Protein AF-A0AAJ1R9A1-F1 (afdb_monomer)

Radius of gyration: 19.36 Å; Cα contacts (8 Å, |Δi|>4): 138; chains: 1; bounding box: 31×23×59 Å

Foldseek 3Di:
DVPDDDQQFADKDKDKDKDWDPPDPFKIKIWIKMWIAWSRVPRADPVDHTHIDIDTKIKMKGHPDPVDIDIDMDD

pLDDT: mean 86.23, std 12.73, range [50.75, 97.94]

Mean predicted aligned error: 7.03 Å

Sequence (75 aa):
ELFQKDEKFNNASRIALGVSYDFTEQFTLRTGVAYDESPSQKHQSISIPDADRTWLSLGATYRFTPDLSVDIGYA

Organism: NCBI:txid373672

Solvent-accessible surface area (backbone atoms only — not comparable to full-atom values): 4538 Å² total; per-residue (Å²): 136,92,82,80,77,88,55,78,65,50,90,56,57,73,52,74,53,72,49,77,44,72,80,46,100,44,36,34,42,34,41,34,43,32,43,36,48,38,32,29,83,89,46,72,38,93,92,57,83,63,60,69,43,77,41,63,34,44,32,41,38,43,45,82,46,101,91,40,68,50,76,49,74,51,99

Structure (mmCIF, N/CA/C/O backbone):
data_AF-A0AAJ1R9A1-F1
#
_entry.id   AF-A0AAJ1R9A1-F1
#
loop_
_atom_site.group_PDB
_atom_site.id
_atom_site.type_symbol
_atom_site.label_atom_id
_atom_site.label_alt_id
_atom_site.label_comp_id
_atom_site.label_asym_id
_atom_site.label_entity_id
_atom_site.label_seq_id
_atom_site.pdbx_PDB_ins_code
_atom_site.Cartn_x
_atom_site.Cartn_y
_atom_site.Cartn_z
_atom_site.occupancy
_atom_site.B_iso_or_equiv
_atom_site.auth_seq_id
_atom_site.auth_comp_id
_atom_site.auth_asym_id
_atom_site.auth_atom_id
_atom_site.pdbx_PDB_model_num
ATOM 1 N N . GLU A 1 1 ? 3.109 -17.340 -41.624 1.00 50.75 1 GLU A N 1
ATOM 2 C CA . GLU A 1 1 ? 3.897 -16.600 -40.613 1.00 50.75 1 GLU A CA 1
ATOM 3 C C . GLU A 1 1 ? 3.669 -15.081 -40.695 1.00 50.75 1 GLU A C 1
ATOM 5 O O . GLU A 1 1 ? 4.614 -14.315 -40.730 1.00 50.75 1 GLU A O 1
ATOM 10 N N . LEU A 1 2 ? 2.414 -14.611 -40.7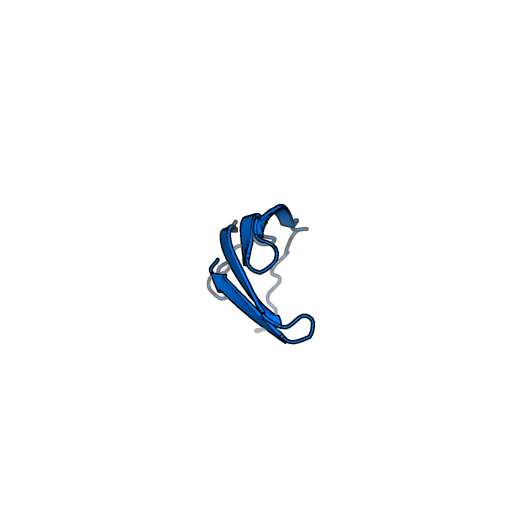40 1.00 57.62 2 LEU A N 1
ATOM 11 C CA . LEU A 1 2 ? 2.096 -13.171 -40.867 1.00 57.62 2 LEU A CA 1
ATOM 12 C C . LEU A 1 2 ? 1.620 -12.534 -39.547 1.00 57.62 2 LEU A C 1
ATOM 14 O O . LEU A 1 2 ? 1.325 -11.347 -39.509 1.00 57.62 2 LEU A O 1
ATOM 1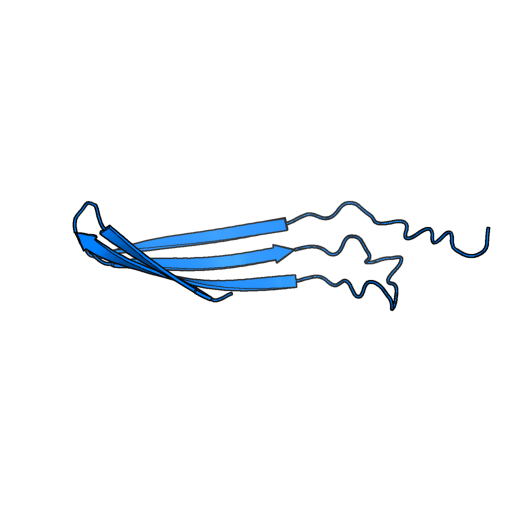8 N N . PHE A 1 3 ? 1.552 -13.321 -38.467 1.00 66.19 3 PHE A N 1
ATOM 19 C CA . PHE A 1 3 ? 0.991 -12.911 -37.172 1.00 66.19 3 PHE A CA 1
ATOM 20 C C . PHE A 1 3 ? 1.933 -13.170 -35.987 1.00 66.19 3 PHE A C 1
ATOM 22 O O . PHE A 1 3 ? 1.515 -13.062 -34.838 1.00 66.19 3 PHE A O 1
ATOM 29 N N . GLN A 1 4 ? 3.191 -13.542 -36.240 1.00 60.38 4 GLN A N 1
ATOM 30 C CA . GLN A 1 4 ? 4.162 -13.775 -35.174 1.00 60.38 4 GLN A CA 1
ATOM 31 C C . GLN A 1 4 ? 4.852 -12.458 -34.824 1.00 60.38 4 GLN A C 1
ATOM 33 O O . GLN A 1 4 ? 5.508 -11.851 -35.668 1.00 60.38 4 GLN A O 1
ATOM 38 N N . LYS A 1 5 ? 4.679 -12.020 -33.577 1.00 64.50 5 LYS A N 1
ATOM 39 C CA . LYS A 1 5 ? 5.249 -10.784 -33.052 1.00 64.50 5 LYS A CA 1
ATOM 40 C C . LYS A 1 5 ? 6.174 -11.118 -31.890 1.00 64.50 5 LYS A C 1
ATOM 42 O O . LYS A 1 5 ? 5.726 -11.610 -30.860 1.00 64.50 5 LYS A O 1
ATOM 47 N N . ASP A 1 6 ? 7.466 -10.911 -32.104 1.00 70.31 6 ASP A N 1
ATOM 48 C CA . ASP A 1 6 ? 8.500 -11.145 -31.099 1.00 70.31 6 ASP A CA 1
ATOM 49 C C . ASP A 1 6 ? 8.693 -9.866 -30.270 1.00 70.31 6 ASP A C 1
ATOM 51 O O . ASP A 1 6 ? 9.293 -8.900 -30.736 1.00 70.31 6 ASP A O 1
ATOM 55 N N . GLU A 1 7 ? 8.114 -9.839 -29.070 1.00 67.00 7 GLU A N 1
ATOM 56 C CA . GLU A 1 7 ? 8.056 -8.647 -28.206 1.00 67.00 7 GLU A CA 1
ATOM 57 C C . GLU A 1 7 ? 9.300 -8.483 -27.311 1.00 67.00 7 GLU A C 1
ATOM 59 O O . GLU A 1 7 ? 9.466 -7.438 -26.688 1.00 67.00 7 GLU A O 1
ATOM 64 N N . LYS A 1 8 ? 10.187 -9.493 -27.236 1.00 72.00 8 LYS A N 1
ATOM 65 C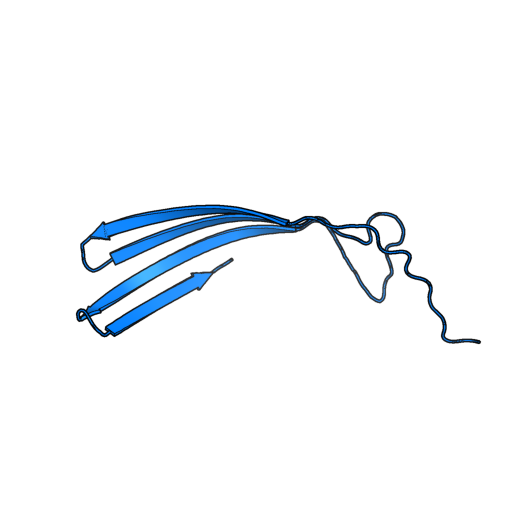 CA . LYS A 1 8 ? 11.467 -9.466 -26.489 1.00 72.00 8 LYS A CA 1
ATOM 66 C C . LYS A 1 8 ? 11.412 -8.726 -25.138 1.00 72.00 8 LYS A C 1
ATOM 68 O O . LYS A 1 8 ? 12.255 -7.866 -24.855 1.00 72.00 8 LYS A O 1
ATOM 73 N N . PHE A 1 9 ? 10.417 -9.056 -24.314 1.00 76.38 9 PHE A N 1
ATOM 74 C CA . PHE A 1 9 ? 10.280 -8.509 -22.966 1.00 76.38 9 PHE A CA 1
ATOM 75 C C . PHE A 1 9 ? 11.497 -8.860 -22.098 1.00 76.38 9 PHE A C 1
ATOM 77 O O . PHE A 1 9 ? 12.052 -9.955 -22.192 1.00 76.38 9 PHE A O 1
ATOM 84 N N . ASN A 1 10 ? 11.911 -7.917 -21.256 1.00 76.62 10 ASN A N 1
ATOM 85 C CA . ASN A 1 10 ? 12.977 -8.104 -20.275 1.00 76.62 10 ASN A CA 1
ATOM 86 C C . ASN A 1 10 ? 12.386 -8.466 -18.909 1.00 76.62 10 ASN A C 1
ATOM 88 O O . ASN A 1 10 ? 11.177 -8.391 -18.695 1.00 76.62 10 ASN A O 1
ATOM 92 N N . ASN A 1 11 ? 13.256 -8.824 -17.967 1.00 81.50 11 ASN A N 1
ATOM 93 C CA . ASN A 1 11 ? 12.859 -8.956 -16.571 1.00 81.50 11 ASN A CA 1
ATOM 94 C C . ASN A 1 11 ? 12.384 -7.597 -16.035 1.00 81.50 11 ASN A C 1
ATOM 96 O O . ASN A 1 11 ? 13.037 -6.583 -16.276 1.00 81.50 11 ASN A O 1
ATOM 100 N N . ALA A 1 12 ? 11.283 -7.612 -15.291 1.00 84.12 12 ALA A N 1
ATOM 101 C CA . ALA A 1 12 ? 10.717 -6.464 -14.593 1.00 84.12 12 ALA A CA 1
ATOM 102 C C . ALA A 1 12 ? 10.681 -6.736 -13.089 1.00 84.12 12 ALA A C 1
ATOM 104 O O . ALA A 1 12 ? 10.513 -7.885 -12.667 1.00 84.12 12 ALA A O 1
ATOM 105 N N . SER A 1 13 ? 10.837 -5.689 -12.284 1.00 88.31 13 SER A N 1
ATOM 106 C CA . SER A 1 13 ? 10.733 -5.773 -10.832 1.00 88.31 13 SER A CA 1
ATOM 107 C C . SER A 1 13 ? 9.723 -4.764 -10.293 1.00 88.31 13 SER A C 1
ATOM 109 O O . SER A 1 13 ? 9.536 -3.681 -10.844 1.00 88.31 13 SER A O 1
ATOM 111 N N . ARG A 1 14 ? 9.061 -5.137 -9.193 1.00 92.75 14 ARG A N 1
ATOM 112 C CA . ARG A 1 14 ? 8.143 -4.262 -8.466 1.00 92.75 14 ARG A CA 1
ATOM 113 C C . ARG A 1 14 ? 8.577 -4.162 -7.018 1.00 92.75 14 ARG A C 1
ATOM 115 O O . ARG A 1 14 ? 8.636 -5.168 -6.310 1.00 92.75 14 ARG A O 1
ATOM 122 N N . ILE A 1 15 ? 8.831 -2.941 -6.569 1.00 92.75 15 ILE A N 1
ATOM 123 C CA . ILE A 1 15 ? 9.222 -2.638 -5.194 1.00 92.75 15 ILE A CA 1
ATOM 124 C C . ILE A 1 15 ? 8.105 -1.815 -4.566 1.00 92.75 15 ILE A C 1
ATOM 126 O O . ILE A 1 15 ? 7.674 -0.813 -5.128 1.00 92.75 15 ILE A O 1
ATOM 130 N N . ALA A 1 16 ? 7.626 -2.233 -3.398 1.00 95.12 16 ALA A N 1
ATOM 131 C CA . ALA A 1 16 ? 6.575 -1.532 -2.673 1.00 95.12 16 ALA A CA 1
ATOM 132 C C . ALA A 1 16 ? 6.973 -1.318 -1.214 1.00 95.12 16 ALA A C 1
ATOM 134 O O . ALA A 1 16 ? 7.528 -2.210 -0.574 1.00 95.12 16 ALA A O 1
ATOM 135 N N . LEU A 1 17 ? 6.651 -0.137 -0.694 1.00 97.00 17 LEU A N 1
ATOM 136 C CA . LEU A 1 17 ? 6.823 0.230 0.703 1.00 97.00 17 LEU A CA 1
ATOM 137 C C . LEU A 1 17 ? 5.517 0.829 1.218 1.00 97.00 17 LEU A C 1
ATOM 139 O O . LEU A 1 17 ? 4.946 1.720 0.593 1.00 97.00 17 LEU A O 1
ATOM 143 N N . GLY A 1 18 ? 5.054 0.354 2.370 1.00 96.50 18 GLY A N 1
ATOM 144 C CA . GLY A 1 18 ? 3.811 0.812 2.975 1.00 96.50 18 GLY A CA 1
ATOM 145 C C . GLY A 1 18 ? 3.913 0.932 4.485 1.00 96.50 18 GLY A C 1
ATOM 146 O O . GLY A 1 18 ? 4.705 0.245 5.129 1.00 96.50 18 GLY A O 1
ATOM 147 N N . VAL A 1 19 ? 3.085 1.810 5.037 1.00 97.25 19 VAL A N 1
ATOM 148 C CA . VAL A 1 19 ? 2.939 2.046 6.470 1.00 97.25 19 VAL A CA 1
ATOM 149 C C . VAL A 1 19 ? 1.474 1.853 6.835 1.00 97.25 19 VAL A C 1
ATOM 151 O O . VAL A 1 19 ? 0.583 2.372 6.162 1.00 97.25 19 VAL A O 1
ATOM 154 N N . SER A 1 20 ? 1.235 1.105 7.911 1.00 97.44 20 SER A N 1
ATOM 155 C CA . SER A 1 20 ? -0.073 1.001 8.560 1.00 97.44 20 SER A CA 1
ATOM 156 C C . SER A 1 20 ? 0.025 1.612 9.949 1.00 97.44 20 SER A C 1
ATOM 158 O O . SER A 1 20 ? 0.966 1.317 10.683 1.00 97.44 20 SER A O 1
ATOM 160 N N . TYR A 1 21 ? -0.931 2.466 10.290 1.00 96.81 21 TYR A N 1
ATOM 161 C CA . TYR A 1 21 ? -0.990 3.145 11.573 1.00 96.81 21 TYR A CA 1
ATOM 162 C C . TYR A 1 21 ? -2.371 2.972 12.196 1.00 96.81 21 TYR A C 1
ATOM 164 O O . TYR A 1 21 ? -3.374 3.428 11.643 1.00 96.81 21 TYR A O 1
ATOM 172 N N . ASP A 1 22 ? -2.415 2.324 13.355 1.00 96.69 22 ASP A N 1
ATOM 173 C CA . ASP A 1 22 ? -3.622 2.212 14.165 1.00 96.69 22 ASP A CA 1
ATOM 174 C C . ASP A 1 22 ? -3.813 3.512 14.943 1.00 96.69 22 ASP A C 1
ATOM 176 O O . ASP A 1 22 ? -3.169 3.753 15.963 1.00 96.69 22 ASP A O 1
ATOM 180 N N . PHE A 1 23 ? -4.674 4.383 14.419 1.00 92.56 23 PHE A N 1
ATOM 181 C CA . PHE A 1 23 ? -4.972 5.668 15.047 1.00 92.56 23 PHE A CA 1
ATOM 182 C C . PHE A 1 23 ? -5.837 5.471 16.297 1.00 92.56 23 PHE A C 1
ATOM 184 O O . PHE A 1 23 ? -5.682 6.183 17.286 1.00 92.56 23 PHE A O 1
ATOM 191 N N . THR A 1 24 ? -6.745 4.490 16.251 1.00 93.06 24 THR A N 1
ATOM 192 C CA . THR A 1 24 ? -7.542 4.019 17.390 1.00 93.06 24 THR A CA 1
ATOM 193 C C . THR A 1 24 ? -7.760 2.507 17.294 1.00 93.06 24 THR A C 1
ATOM 195 O O . THR A 1 24 ? -7.465 1.883 16.273 1.00 93.06 24 THR A O 1
ATOM 198 N N . GLU A 1 25 ? -8.354 1.901 18.326 1.00 92.81 25 GLU A N 1
ATOM 199 C CA . GLU A 1 25 ? -8.755 0.487 18.286 1.00 92.81 25 GLU A CA 1
ATOM 200 C C . GLU A 1 25 ? -9.739 0.179 17.149 1.00 92.81 25 GLU A C 1
ATOM 202 O O . GLU A 1 25 ? -9.747 -0.940 16.640 1.00 92.81 25 GLU A O 1
ATOM 207 N N . GLN A 1 26 ? -10.526 1.159 16.695 1.00 95.06 26 GLN A N 1
ATOM 208 C CA . GLN A 1 26 ? -11.476 0.993 15.593 1.00 95.06 26 GLN A CA 1
ATOM 209 C C . GLN 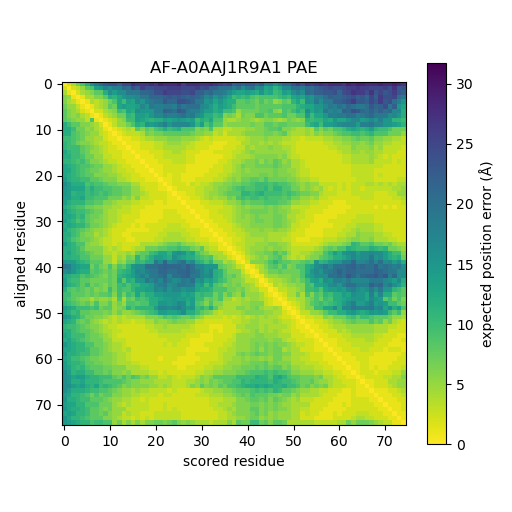A 1 26 ? -10.946 1.460 14.232 1.00 95.06 26 GLN A C 1
ATOM 211 O O . GLN A 1 26 ? -11.484 1.033 13.214 1.00 95.06 26 GLN A O 1
ATOM 216 N N . PHE A 1 27 ? -9.935 2.332 14.183 1.00 96.31 27 PHE A N 1
ATOM 217 C CA . PHE A 1 27 ? -9.526 3.007 12.950 1.00 96.31 27 PHE A CA 1
ATOM 218 C C . PHE A 1 27 ? -8.045 2.801 12.627 1.00 96.31 27 PHE A C 1
ATOM 220 O O . PHE A 1 27 ? -7.163 3.226 13.376 1.00 96.31 27 PHE A O 1
ATOM 227 N N . THR A 1 28 ? -7.783 2.208 11.461 1.00 97.81 28 THR A N 1
ATOM 228 C CA . THR A 1 28 ? -6.431 1.983 10.930 1.00 97.81 28 THR A CA 1
ATOM 229 C C . THR A 1 28 ? -6.262 2.754 9.629 1.00 97.81 28 THR A C 1
ATOM 231 O O . THR A 1 28 ? -7.053 2.577 8.706 1.00 97.81 28 THR A O 1
ATOM 234 N N . LEU A 1 29 ? -5.211 3.561 9.513 1.00 97.12 29 LEU A N 1
ATOM 235 C CA . LEU A 1 29 ? -4.839 4.254 8.280 1.00 97.12 29 LEU A CA 1
ATOM 236 C C . LEU A 1 29 ? -3.687 3.518 7.588 1.00 97.12 29 LEU A C 1
ATOM 238 O O . LEU A 1 29 ? -2.761 3.048 8.247 1.00 97.12 29 LEU A O 1
ATOM 242 N N . ARG A 1 30 ? -3.717 3.437 6.257 1.00 97.94 30 ARG A N 1
ATOM 243 C CA . ARG A 1 30 ? -2.644 2.868 5.437 1.00 97.94 30 ARG A CA 1
ATOM 244 C C . ARG A 1 30 ? -2.236 3.831 4.339 1.00 97.94 30 ARG A C 1
ATOM 246 O O . ARG A 1 30 ? -3.073 4.460 3.701 1.00 97.94 30 ARG A O 1
ATOM 253 N N . THR A 1 31 ? -0.938 3.921 4.108 1.00 96.69 31 THR A N 1
ATOM 254 C CA . THR A 1 31 ? -0.357 4.648 2.981 1.00 96.69 31 THR A CA 1
ATOM 255 C C . THR A 1 31 ? 0.792 3.838 2.413 1.00 96.69 31 THR A C 1
ATOM 257 O O . THR A 1 31 ? 1.441 3.083 3.142 1.00 96.69 31 THR A O 1
ATOM 260 N N . GLY A 1 32 ? 1.051 3.960 1.121 1.00 96.88 32 GLY A N 1
ATOM 261 C CA . GLY A 1 32 ? 2.141 3.228 0.500 1.00 96.88 32 GLY A CA 1
ATOM 262 C C . GLY A 1 32 ? 2.504 3.755 -0.869 1.00 96.88 32 GLY A C 1
ATOM 263 O O . GLY A 1 32 ? 1.673 4.327 -1.570 1.00 96.88 32 GLY A O 1
ATOM 264 N N . VAL A 1 33 ? 3.750 3.521 -1.249 1.00 95.69 33 VAL A N 1
ATOM 265 C CA . VAL A 1 33 ? 4.284 3.806 -2.573 1.00 95.69 33 VAL A CA 1
ATOM 266 C C . VAL A 1 33 ? 4.766 2.502 -3.192 1.00 95.69 33 VAL A C 1
ATOM 268 O O . VAL A 1 33 ? 5.361 1.665 -2.510 1.00 95.69 33 VAL A O 1
ATOM 271 N N . ALA A 1 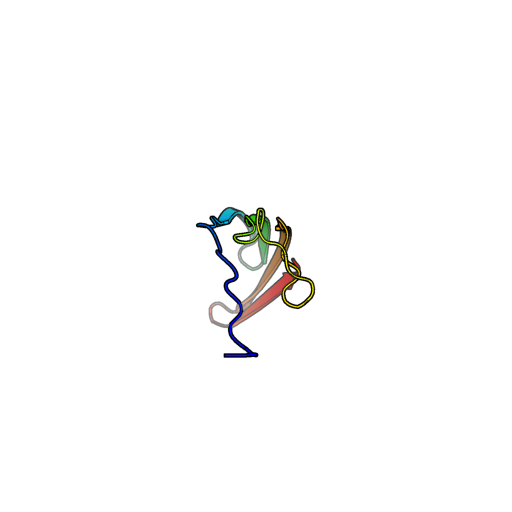34 ? 4.508 2.309 -4.479 1.00 95.19 34 ALA A N 1
ATOM 272 C CA . ALA A 1 34 ? 5.103 1.213 -5.229 1.00 95.19 34 ALA A CA 1
ATOM 273 C C . ALA A 1 34 ? 5.691 1.728 -6.534 1.00 95.19 34 ALA A C 1
ATOM 275 O O . ALA A 1 34 ? 5.103 2.593 -7.173 1.00 95.19 34 ALA A O 1
ATOM 276 N N . TYR A 1 35 ? 6.831 1.178 -6.921 1.00 91.94 35 TYR A N 1
ATOM 277 C CA . TYR A 1 35 ? 7.464 1.405 -8.208 1.00 91.94 35 TYR A CA 1
ATOM 278 C C . TYR A 1 35 ? 7.486 0.088 -8.975 1.00 91.94 35 TYR A C 1
ATOM 280 O O . TYR A 1 35 ? 7.921 -0.932 -8.437 1.00 91.94 35 TYR A O 1
ATOM 288 N N . ASP A 1 36 ? 6.959 0.116 -10.191 1.00 89.75 36 ASP A N 1
ATOM 289 C CA . ASP A 1 36 ? 6.827 -1.029 -11.084 1.00 89.75 36 ASP A CA 1
ATOM 290 C C . ASP A 1 36 ? 7.606 -0.738 -12.368 1.00 89.75 36 ASP A C 1
ATOM 292 O O . ASP A 1 36 ? 7.334 0.260 -13.043 1.00 89.75 36 ASP A O 1
ATOM 296 N N . GLU A 1 37 ? 8.602 -1.566 -12.668 1.00 83.88 37 GLU A N 1
ATOM 297 C CA . GLU A 1 37 ? 9.439 -1.421 -13.857 1.00 83.88 37 GLU A CA 1
ATOM 298 C C . GLU A 1 37 ? 8.772 -2.058 -15.076 1.00 83.88 37 GLU A C 1
ATOM 300 O O . GLU A 1 37 ? 8.311 -3.199 -15.036 1.00 83.88 37 GLU A O 1
ATOM 305 N N . SER A 1 38 ? 8.789 -1.349 -16.202 1.00 78.6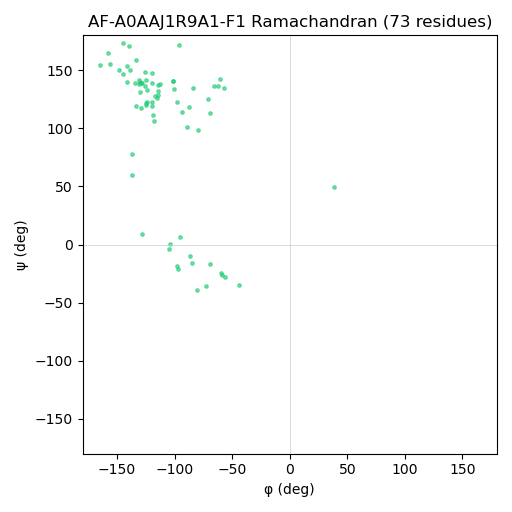9 38 SER A N 1
ATOM 306 C CA . SER A 1 38 ? 8.290 -1.870 -17.472 1.00 78.69 38 SER A CA 1
ATOM 307 C C . SER A 1 38 ? 9.222 -2.954 -18.041 1.00 78.69 38 SER A C 1
ATOM 309 O O . SER A 1 38 ? 10.401 -2.684 -18.296 1.00 78.69 38 SER A O 1
ATOM 311 N N . PRO A 1 39 ? 8.732 -4.171 -18.353 1.00 73.62 39 PRO A N 1
ATOM 312 C CA . PRO A 1 39 ? 9.524 -5.169 -19.080 1.00 73.62 39 PRO A CA 1
ATOM 313 C C . PRO A 1 39 ? 9.784 -4.790 -20.553 1.00 73.62 39 PRO A C 1
ATOM 315 O O . PRO A 1 39 ? 10.674 -5.358 -21.200 1.00 73.62 39 PRO A O 1
ATOM 318 N N . SER A 1 40 ? 9.026 -3.839 -21.113 1.00 72.62 40 SER A N 1
AT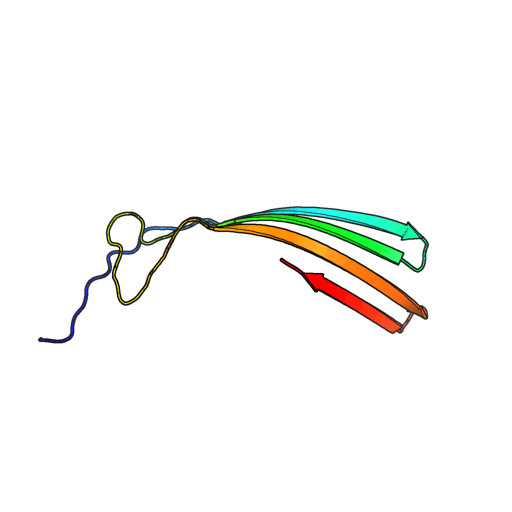OM 319 C CA . SER A 1 40 ? 9.017 -3.487 -22.543 1.00 72.62 40 SER A CA 1
ATOM 320 C C . SER A 1 40 ? 9.924 -2.305 -22.929 1.00 72.62 40 SER A C 1
ATOM 322 O O . SER A 1 40 ? 9.963 -1.918 -24.094 1.00 72.62 40 SER A O 1
ATOM 324 N N . GLN A 1 41 ? 10.731 -1.770 -22.006 1.00 62.53 41 GLN A N 1
ATOM 325 C CA . GLN A 1 41 ? 11.574 -0.566 -22.183 1.00 62.53 41 GLN A CA 1
ATOM 326 C C . GLN A 1 41 ? 12.351 -0.467 -23.517 1.00 62.53 41 GLN A C 1
ATOM 328 O O . GLN A 1 41 ? 12.534 0.624 -24.050 1.00 62.53 41 GLN A O 1
ATOM 333 N N . LYS A 1 42 ? 12.825 -1.593 -24.074 1.00 60.41 42 LYS A N 1
ATOM 334 C CA . LYS A 1 42 ? 13.609 -1.627 -25.330 1.00 60.41 42 LYS A CA 1
ATOM 335 C C . LYS A 1 42 ? 12.799 -1.964 -26.587 1.00 60.41 42 LYS A C 1
ATOM 337 O O . LYS A 1 42 ? 13.274 -1.697 -27.685 1.00 60.41 42 LYS A O 1
ATOM 342 N N . HIS A 1 43 ? 11.615 -2.556 -26.436 1.00 64.62 43 HIS A N 1
ATOM 343 C CA . HIS A 1 43 ? 10.754 -2.999 -27.537 1.00 64.62 43 HIS A CA 1
ATOM 344 C C . HIS A 1 43 ? 9.305 -2.618 -27.227 1.00 64.62 43 HIS A C 1
ATOM 346 O O . HIS A 1 43 ? 8.430 -3.473 -27.116 1.00 64.62 43 HIS A O 1
ATOM 352 N N . GLN A 1 44 ? 9.070 -1.317 -27.054 1.00 65.81 44 GLN A N 1
ATOM 353 C CA . GLN A 1 44 ? 7.726 -0.802 -26.832 1.00 65.81 44 GLN A CA 1
ATOM 354 C C . GLN A 1 44 ? 6.879 -1.029 -28.077 1.00 65.81 44 GLN A C 1
ATOM 356 O O . GLN A 1 44 ? 7.315 -0.768 -29.203 1.00 65.81 44 GLN A O 1
ATOM 361 N N . SER A 1 45 ? 5.645 -1.485 -27.877 1.00 68.56 45 SER A N 1
ATOM 362 C CA . SER A 1 45 ? 4.722 -1.677 -28.979 1.00 68.56 45 SER A CA 1
ATOM 363 C C . SER A 1 45 ? 3.416 -0.934 -28.785 1.00 68.56 45 SER A C 1
ATOM 365 O O . SER A 1 45 ? 2.837 -0.930 -27.708 1.00 68.56 45 SER A O 1
ATOM 367 N N . ILE A 1 46 ? 2.890 -0.371 -29.872 1.00 74.44 46 ILE A N 1
ATOM 368 C CA . ILE A 1 46 ? 1.618 0.363 -29.866 1.00 74.44 46 ILE A CA 1
ATOM 369 C C . ILE A 1 46 ? 0.423 -0.489 -29.413 1.00 74.44 46 ILE A C 1
ATOM 371 O O . ILE A 1 46 ? -0.565 0.058 -28.938 1.00 74.44 46 ILE A O 1
ATOM 375 N N . SER A 1 47 ? 0.494 -1.818 -29.550 1.00 79.44 47 SER A N 1
ATOM 376 C CA . SER A 1 47 ? -0.569 -2.716 -29.083 1.00 79.44 47 SER A CA 1
ATOM 377 C C . SER A 1 47 ? -0.454 -3.078 -27.599 1.00 79.44 47 SER A C 1
ATOM 379 O O . SER A 1 47 ? -1.416 -3.596 -27.045 1.00 79.44 47 SER A O 1
ATOM 381 N N . ILE A 1 48 ? 0.707 -2.848 -26.972 1.00 72.94 48 ILE A N 1
ATOM 382 C CA . ILE A 1 48 ? 0.962 -3.073 -25.542 1.00 72.94 48 ILE A CA 1
ATOM 383 C C . ILE A 1 48 ? 1.758 -1.863 -25.029 1.00 72.94 48 ILE A C 1
ATOM 385 O O . ILE A 1 48 ? 2.985 -1.926 -24.922 1.00 72.94 48 ILE A O 1
ATOM 389 N N . PRO A 1 49 ? 1.081 -0.727 -24.785 1.00 73.44 49 PRO A N 1
ATOM 390 C CA . PRO A 1 49 ? 1.734 0.444 -24.227 1.00 73.44 49 PRO A CA 1
ATOM 391 C C . PRO A 1 49 ? 2.110 0.149 -22.772 1.00 73.44 49 PRO A C 1
ATOM 393 O O . PRO A 1 49 ? 1.239 -0.029 -21.921 1.00 73.44 49 PRO A O 1
ATOM 396 N N . ASP A 1 50 ? 3.408 0.084 -22.505 1.00 77.25 50 ASP A N 1
ATOM 397 C CA . ASP A 1 50 ? 3.965 -0.253 -21.201 1.00 77.25 50 ASP A CA 1
ATOM 398 C C . ASP A 1 50 ? 5.040 0.770 -20.813 1.00 77.25 50 ASP A C 1
ATOM 400 O O . ASP A 1 50 ? 5.809 1.238 -21.657 1.00 77.25 50 ASP A O 1
ATOM 404 N N . ALA A 1 51 ? 5.028 1.171 -19.546 1.00 77.62 51 ALA A N 1
ATOM 405 C CA . ALA A 1 51 ? 5.869 2.228 -19.001 1.00 77.62 51 ALA A CA 1
ATOM 406 C C . ALA A 1 51 ? 6.035 2.035 -17.493 1.00 77.62 51 ALA A C 1
ATOM 408 O O . ALA A 1 51 ? 5.162 1.456 -16.840 1.00 77.62 51 ALA A O 1
ATOM 409 N N . ASP A 1 52 ? 7.130 2.566 -16.952 1.00 84.12 52 ASP A N 1
ATOM 410 C CA . ASP A 1 52 ? 7.372 2.544 -15.512 1.00 84.12 52 ASP A CA 1
ATOM 411 C C . ASP A 1 52 ? 6.221 3.228 -14.771 1.00 84.12 52 ASP A C 1
ATOM 413 O O . ASP A 1 52 ? 5.752 4.307 -15.159 1.00 84.12 52 ASP A O 1
ATOM 417 N N . ARG A 1 53 ? 5.748 2.590 -13.699 1.00 89.81 53 ARG A N 1
ATOM 418 C CA . ARG A 1 53 ? 4.574 3.050 -12.962 1.00 89.81 53 ARG A CA 1
ATOM 419 C C . ARG A 1 53 ? 4.884 3.237 -11.491 1.00 89.81 53 ARG A C 1
ATOM 421 O O . ARG A 1 53 ? 5.195 2.289 -10.775 1.00 89.81 53 ARG A O 1
ATOM 428 N N . THR A 1 54 ? 4.675 4.463 -11.027 1.00 90.81 54 THR A N 1
ATOM 429 C CA . THR A 1 54 ? 4.666 4.785 -9.602 1.00 90.81 54 THR A CA 1
ATOM 430 C C . THR A 1 54 ? 3.229 4.838 -9.106 1.00 90.81 54 THR A C 1
ATOM 432 O O . THR A 1 54 ? 2.423 5.619 -9.608 1.00 90.81 54 THR A O 1
ATOM 435 N N . TRP A 1 55 ? 2.916 4.024 -8.107 1.00 93.31 55 TRP A N 1
ATOM 436 C CA . TRP A 1 55 ? 1.632 4.002 -7.419 1.00 93.31 55 TRP A CA 1
ATOM 437 C C . TRP A 1 55 ? 1.744 4.755 -6.103 1.00 93.31 55 TRP A C 1
ATOM 439 O O . TRP A 1 55 ? 2.674 4.500 -5.334 1.00 93.31 55 TRP A O 1
ATOM 449 N N . LEU A 1 56 ? 0.776 5.624 -5.821 1.00 95.12 56 LEU A N 1
ATOM 450 C CA . LEU A 1 56 ? 0.627 6.264 -4.521 1.00 95.12 56 LEU A CA 1
ATOM 451 C C . LEU A 1 56 ? -0.712 5.842 -3.929 1.00 95.12 56 LEU A C 1
ATOM 453 O O . LEU A 1 56 ? -1.762 6.307 -4.353 1.00 95.12 56 LEU A O 1
ATOM 457 N N . SER A 1 57 ? -0.651 4.968 -2.934 1.00 96.06 57 SER A N 1
ATOM 458 C CA . SER A 1 57 ? -1.819 4.371 -2.299 1.00 96.06 57 SER A CA 1
ATOM 459 C C . SER A 1 57 ? -2.156 5.021 -0.961 1.00 96.06 57 SER A C 1
ATOM 461 O O . SER A 1 57 ? -1.275 5.323 -0.154 1.00 96.06 57 SER A O 1
ATOM 463 N N . LEU A 1 58 ? -3.451 5.182 -0.717 1.00 96.69 58 LEU A N 1
ATOM 464 C CA . LEU A 1 58 ? -4.048 5.619 0.537 1.00 96.69 58 LEU A CA 1
ATOM 465 C C . LEU A 1 58 ? -5.230 4.708 0.854 1.00 96.69 58 LEU A C 1
ATOM 467 O O . LEU A 1 58 ? -6.017 4.364 -0.025 1.00 96.69 58 LEU A O 1
ATOM 471 N N . GLY A 1 59 ? -5.387 4.330 2.114 1.00 96.81 59 GLY A N 1
ATOM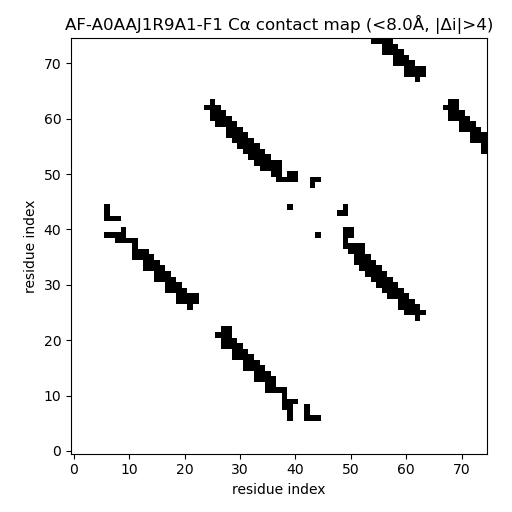 472 C CA . GLY A 1 59 ? -6.505 3.504 2.540 1.00 96.81 59 GLY A CA 1
ATOM 473 C C . GLY A 1 59 ? -6.793 3.619 4.023 1.00 96.81 59 GLY A C 1
ATOM 474 O O . GLY A 1 59 ? -5.977 4.109 4.801 1.00 96.81 59 GLY A O 1
ATOM 475 N N . ALA A 1 60 ? -7.970 3.159 4.416 1.00 96.88 60 ALA A N 1
ATOM 476 C CA . ALA A 1 60 ? -8.416 3.152 5.795 1.00 96.88 60 ALA A CA 1
ATOM 477 C C . ALA A 1 60 ? -9.265 1.911 6.082 1.00 96.88 60 ALA A C 1
ATOM 479 O O . ALA A 1 60 ? -10.017 1.453 5.222 1.00 96.88 60 ALA A O 1
ATOM 480 N N . THR A 1 61 ? -9.168 1.404 7.307 1.00 97.75 61 THR A N 1
ATOM 481 C CA . THR A 1 61 ? -10.083 0.405 7.868 1.00 97.75 61 THR A CA 1
ATOM 482 C C . THR A 1 61 ? -10.877 1.036 8.987 1.00 97.75 61 THR A C 1
ATOM 484 O O . THR A 1 61 ? -10.301 1.700 9.853 1.00 97.75 61 THR A O 1
ATOM 487 N N . TYR A 1 62 ? -12.170 0.739 9.027 1.00 96.38 62 TYR A N 1
ATOM 488 C CA . TYR A 1 62 ? -13.014 0.983 10.187 1.00 96.38 62 TYR A CA 1
ATOM 489 C C . TYR A 1 62 ? -13.601 -0.335 10.706 1.00 96.38 62 TYR A C 1
ATOM 491 O O . TYR A 1 62 ? -14.266 -1.060 9.965 1.00 96.38 62 TYR A O 1
ATOM 499 N N . ARG A 1 63 ? -13.348 -0.657 11.977 1.00 97.44 63 ARG A N 1
ATOM 500 C CA . ARG A 1 63 ? -13.902 -1.817 12.693 1.00 97.44 63 ARG A CA 1
ATOM 501 C C . ARG A 1 63 ? -15.172 -1.397 13.433 1.00 97.44 63 ARG A C 1
ATOM 503 O O . ARG A 1 63 ? -15.108 -0.599 14.365 1.00 97.44 63 ARG A O 1
ATOM 510 N N . PHE A 1 64 ? -16.315 -1.942 13.023 1.00 94.62 64 PHE A N 1
ATOM 511 C CA . PHE A 1 64 ? -17.610 -1.721 13.677 1.00 94.62 64 PHE A CA 1
ATOM 512 C C . PHE A 1 64 ? -17.769 -2.608 14.915 1.00 94.62 64 PHE A C 1
ATOM 514 O O . PHE A 1 64 ? -18.290 -2.170 15.937 1.00 94.62 64 PHE A O 1
ATOM 521 N N . THR A 1 65 ? -17.304 -3.853 14.819 1.00 93.44 65 THR A N 1
ATOM 522 C CA . THR A 1 65 ? -17.236 -4.835 15.910 1.00 93.44 65 THR A CA 1
ATOM 523 C C . THR A 1 65 ? -15.913 -5.608 15.794 1.00 93.44 65 THR A C 1
ATOM 525 O O . THR A 1 65 ? -15.221 -5.462 14.782 1.00 93.44 65 THR A O 1
ATOM 528 N N . PRO A 1 66 ? -15.530 -6.440 16.784 1.00 92.25 66 PRO A N 1
ATOM 529 C CA . PRO A 1 66 ? -14.341 -7.292 16.666 1.00 92.25 66 PRO A CA 1
ATOM 530 C C . PRO A 1 66 ? -14.367 -8.215 15.437 1.00 92.25 66 PRO A C 1
ATOM 532 O O . PRO A 1 66 ? -13.315 -8.543 14.897 1.00 92.25 66 PRO A O 1
ATOM 535 N N . ASP A 1 67 ? -15.567 -8.577 14.977 1.00 95.38 67 ASP A N 1
ATOM 536 C CA . ASP A 1 67 ? -15.795 -9.520 13.879 1.00 95.38 67 ASP A CA 1
ATOM 537 C C . ASP A 1 67 ? -16.226 -8.843 12.562 1.00 95.38 67 ASP A C 1
ATOM 539 O O . ASP A 1 67 ? -16.405 -9.522 11.552 1.00 95.38 67 ASP A O 1
ATOM 543 N N . LEU A 1 68 ? -16.420 -7.516 12.551 1.00 96.50 68 LEU A N 1
ATOM 544 C CA . LEU A 1 68 ? -16.882 -6.767 11.379 1.00 96.50 68 LEU A CA 1
ATOM 545 C C . LEU A 1 68 ? -16.055 -5.501 11.150 1.00 96.50 68 LEU A C 1
ATOM 547 O O . LEU A 1 68 ? -16.091 -4.556 11.944 1.00 96.50 68 LEU A O 1
ATOM 551 N N . SER A 1 69 ? -15.406 -5.435 9.990 1.00 96.56 69 SER A N 1
ATOM 552 C CA . SER A 1 69 ? -14.705 -4.250 9.501 1.00 96.56 69 SER A CA 1
ATOM 553 C C . SER A 1 69 ? -15.034 -3.941 8.047 1.00 96.56 69 SER A C 1
ATOM 555 O O . SER A 1 69 ? -15.472 -4.808 7.292 1.00 96.56 69 SER A O 1
ATOM 557 N N . VAL A 1 70 ? -14.807 -2.688 7.660 1.00 97.62 70 VAL A N 1
ATOM 558 C CA . VAL A 1 70 ? -14.845 -2.231 6.270 1.00 97.62 70 VAL A CA 1
ATOM 559 C C . VAL A 1 70 ? -13.534 -1.5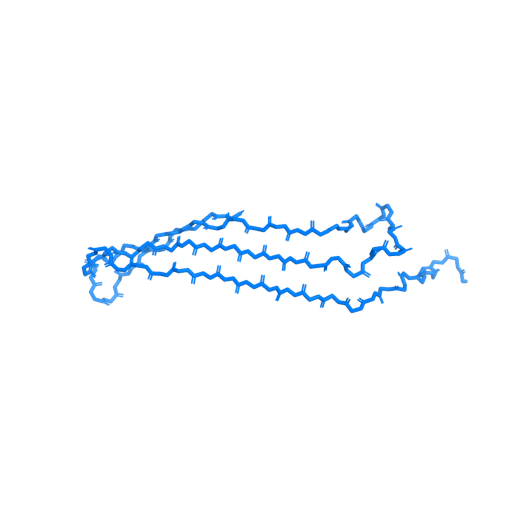40 5.941 1.00 97.62 70 VAL A C 1
ATOM 561 O O . VAL A 1 70 ? -13.035 -0.722 6.717 1.00 97.62 70 VAL A O 1
ATOM 564 N N . ASP A 1 71 ? -13.019 -1.852 4.760 1.00 97.00 71 ASP A N 1
ATOM 565 C CA . ASP A 1 71 ? -11.792 -1.308 4.208 1.00 97.00 71 ASP A CA 1
ATOM 566 C C . ASP A 1 71 ? -12.106 -0.480 2.964 1.00 97.00 71 ASP A C 1
ATOM 568 O O . ASP A 1 71 ? -12.902 -0.880 2.113 1.00 97.00 71 ASP A O 1
ATOM 572 N N . ILE A 1 72 ? -11.458 0.675 2.848 1.00 97.19 72 ILE A N 1
ATOM 573 C CA . ILE A 1 72 ? -11.486 1.512 1.651 1.00 97.19 72 ILE A CA 1
ATOM 574 C C . ILE A 1 72 ? -10.058 1.858 1.246 1.00 97.19 72 ILE A C 1
ATOM 576 O O . ILE A 1 72 ? -9.214 2.143 2.095 1.00 97.19 72 ILE A O 1
ATOM 580 N N . GLY A 1 73 ? -9.780 1.831 -0.054 1.00 96.12 73 GLY A N 1
ATOM 581 C CA . GLY A 1 73 ? -8.460 2.125 -0.596 1.00 96.12 73 GLY A CA 1
ATOM 582 C C . GLY A 1 73 ? -8.536 2.777 -1.970 1.00 96.12 73 GLY A C 1
ATOM 583 O O . GLY A 1 73 ? -9.471 2.534 -2.732 1.00 96.12 73 GLY A O 1
ATOM 584 N N . TYR A 1 74 ? -7.537 3.602 -2.266 1.00 95.62 74 TYR A N 1
ATOM 585 C CA . TYR A 1 74 ? -7.332 4.289 -3.535 1.00 95.62 74 TYR A CA 1
ATOM 586 C C . TYR A 1 74 ? -5.833 4.315 -3.858 1.00 95.62 74 TYR A C 1
ATOM 588 O O . TYR A 1 74 ? -5.029 4.483 -2.941 1.00 95.62 74 TYR A O 1
ATOM 596 N N . ALA A 1 75 ? -5.451 4.118 -5.123 1.00 90.75 75 ALA A N 1
ATOM 597 C CA . ALA A 1 75 ? -4.057 4.078 -5.571 1.00 90.75 75 ALA A CA 1
ATOM 598 C C . ALA A 1 75 ? -3.901 4.524 -7.027 1.00 90.75 75 ALA A C 1
ATOM 600 O O . ALA A 1 75 ? -4.861 4.304 -7.801 1.00 90.75 75 ALA A O 1
#

Secondary structure (DSSP, 8-state):
--S-----PPP--EEEEEEEEESSSSEEEEEEEEEE--TTTTS-BTTB----EEEEEEEEEEEEETTEEEEEEE-

InterPro domains:
  IPR005017 Outer membrane protein transport protein (OMPP1/FadL/TodX) [PF03349] (2-75)
  IPR005017 Outer membrane protein transport protein (OMPP1/FadL/TodX) [PTHR35093] (2-75)

Nearest PDB structures (foldseek):
  7ye6-assembly1_P  TM=4.819E-01  e=2.587E+00  Escherichia coli O157:H7
  3sy9-assembly4_D  TM=5.414E-01  e=6.151E+00  Pseudomonas aeruginosa
  7t5q-assembly1_J  TM=2.974E-01  e=5.520E+00  Homo sapiens